Protein AF-A0A8T2T0W9-F1 (afdb_monomer_lite)

Organism: Ceratopteris richardii (NCBI:txid49495)

pLDDT: mean 86.43, std 9.01, range [46.97, 96.12]

Sequence (130 aa):
MGKMCWRFLHRAQDLAWIGTKWVAIPLFVLSTLSEIVYTLSVGKESCIPLGIVMGFMLSKVVGNACLDVMQELQDARITWPLVLLAFFFILLKLPGPYYPSWAAAFLPHVANAGLLKTVFLIRDSQRISV

Foldseek 3Di:
DVVVVVVVVVVVVVVVVVVCVVVVVVVLVVLVVVLCVVLVVVVNNVLQVVLLVLLQVVLVVQLVVLCVVCVVVVVLVDSVSLVVQLVVLVVQQVCLVVDDPSSVNHSVSSSSNNNVNSVVSVVVSVVVVD

Radius of gyration: 18.01 Å; chains: 1; bounding box: 49×37×43 Å

Structure (mmCIF, N/CA/C/O backbone):
data_AF-A0A8T2T0W9-F1
#
_entry.id   AF-A0A8T2T0W9-F1
#
loop_
_atom_site.group_PDB
_atom_site.id
_atom_site.type_symbol
_atom_site.label_atom_id
_atom_site.label_alt_id
_atom_site.label_comp_id
_atom_site.label_asym_id
_atom_site.label_entity_id
_atom_site.label_seq_id
_atom_site.pdbx_PDB_ins_code
_atom_site.Cartn_x
_atom_site.Cartn_y
_atom_site.Cartn_z
_atom_site.occupancy
_atom_site.B_iso_or_equiv
_atom_site.auth_seq_id
_atom_site.auth_comp_id
_atom_site.auth_asym_id
_atom_site.auth_atom_id
_atom_site.pdbx_PDB_model_num
ATOM 1 N N . MET A 1 1 ? 34.042 -26.990 -5.856 1.00 58.66 1 MET A N 1
ATOM 2 C CA . MET A 1 1 ? 33.163 -26.554 -4.743 1.00 58.66 1 MET A CA 1
ATOM 3 C C . MET A 1 1 ? 32.263 -25.353 -5.079 1.00 58.66 1 MET A C 1
ATOM 5 O O . MET A 1 1 ? 31.078 -25.414 -4.782 1.00 58.66 1 MET A O 1
ATOM 9 N N . GLY A 1 2 ? 32.756 -24.288 -5.732 1.00 71.56 2 GLY A N 1
ATOM 10 C CA . GLY A 1 2 ? 31.989 -23.035 -5.927 1.00 71.56 2 GLY A CA 1
ATOM 11 C C . GLY A 1 2 ? 30.663 -23.134 -6.705 1.00 71.56 2 GLY A C 1
ATOM 12 O O . GLY A 1 2 ? 29.681 -22.511 -6.316 1.00 71.56 2 GLY A O 1
ATOM 13 N N . LYS A 1 3 ? 30.576 -23.974 -7.749 1.00 73.81 3 LYS A N 1
ATOM 14 C CA . LYS A 1 3 ? 29.335 -24.143 -8.543 1.00 73.81 3 LYS A CA 1
ATOM 15 C C . LYS A 1 3 ? 28.186 -24.795 -7.759 1.00 73.81 3 LYS A C 1
ATOM 17 O O . LYS A 1 3 ? 27.023 -24.561 -8.070 1.00 73.81 3 LYS A O 1
ATOM 22 N N . MET A 1 4 ? 28.500 -25.613 -6.753 1.00 77.38 4 MET A N 1
ATOM 23 C CA . MET A 1 4 ? 27.495 -26.284 -5.921 1.00 77.38 4 MET A CA 1
ATOM 24 C C . MET A 1 4 ? 26.891 -25.318 -4.895 1.00 77.38 4 MET A C 1
ATOM 26 O O . MET A 1 4 ? 25.677 -25.310 -4.722 1.00 77.38 4 MET A O 1
ATOM 30 N N . CYS A 1 5 ? 27.716 -24.440 -4.311 1.00 79.25 5 CYS A N 1
ATOM 31 C CA . CYS A 1 5 ? 27.267 -23.376 -3.408 1.00 79.25 5 CYS A CA 1
ATOM 32 C C . CYS A 1 5 ? 26.331 -22.384 -4.120 1.00 79.25 5 CYS A C 1
ATOM 34 O O . CYS A 1 5 ? 25.263 -22.069 -3.606 1.00 79.25 5 CYS A O 1
ATOM 36 N N . TRP A 1 6 ? 26.658 -21.991 -5.359 1.00 86.00 6 TRP A N 1
ATOM 37 C CA . TRP A 1 6 ? 25.788 -21.126 -6.169 1.00 86.00 6 TRP A CA 1
ATOM 38 C C . TRP A 1 6 ? 24.420 -21.770 -6.435 1.00 86.00 6 TRP A C 1
ATOM 40 O O . TRP A 1 6 ? 23.380 -21.158 -6.215 1.00 86.00 6 TRP A O 1
ATOM 50 N N . ARG A 1 7 ? 24.391 -23.045 -6.844 1.00 86.81 7 ARG A N 1
ATOM 51 C CA . ARG A 1 7 ? 23.123 -23.760 -7.077 1.00 86.81 7 ARG A CA 1
ATOM 52 C C . ARG A 1 7 ? 22.280 -23.867 -5.809 1.00 86.81 7 ARG A C 1
ATOM 54 O O . ARG A 1 7 ? 21.061 -23.755 -5.892 1.00 86.81 7 ARG A O 1
ATOM 61 N N . PHE A 1 8 ? 22.918 -24.076 -4.660 1.00 89.19 8 PHE A N 1
ATOM 62 C CA . PHE A 1 8 ? 22.226 -24.125 -3.377 1.00 89.19 8 PHE A CA 1
ATOM 63 C C . PHE A 1 8 ? 21.647 -22.757 -2.996 1.00 89.19 8 PHE A C 1
ATOM 65 O O . PHE A 1 8 ? 20.475 -22.678 -2.644 1.00 89.19 8 PHE A O 1
ATOM 72 N N . LEU A 1 9 ? 22.425 -21.681 -3.154 1.00 91.56 9 LEU A N 1
ATOM 73 C CA . LEU A 1 9 ? 21.976 -20.314 -2.888 1.00 91.56 9 LEU A CA 1
ATOM 74 C C . LEU A 1 9 ? 20.792 -19.918 -3.777 1.00 91.56 9 LEU A C 1
ATOM 76 O O . LEU A 1 9 ? 19.798 -19.408 -3.272 1.00 91.56 9 LEU A O 1
ATOM 80 N N . HIS A 1 10 ? 20.860 -20.224 -5.075 1.00 90.50 10 HIS A N 1
ATOM 81 C CA . HIS A 1 10 ? 19.770 -19.944 -6.012 1.00 90.50 10 HIS A CA 1
ATOM 82 C C . HIS A 1 10 ? 18.490 -20.692 -5.619 1.00 90.50 10 HIS A C 1
ATOM 84 O O . HIS A 1 10 ? 17.413 -20.110 -5.577 1.00 90.50 10 HIS A O 1
ATOM 90 N N . ARG A 1 11 ? 18.608 -21.974 -5.248 1.00 88.19 11 ARG A N 1
ATOM 91 C CA . ARG A 1 11 ? 17.466 -22.780 -4.789 1.00 88.19 11 ARG A CA 1
ATOM 92 C C . ARG A 1 11 ? 16.883 -22.271 -3.474 1.00 88.19 11 ARG A C 1
ATOM 94 O O . ARG A 1 11 ? 15.665 -22.268 -3.322 1.00 88.19 11 ARG A O 1
ATOM 101 N N . ALA A 1 12 ? 17.730 -21.841 -2.541 1.00 90.06 12 ALA A N 1
ATOM 102 C CA . ALA A 1 12 ? 17.291 -21.246 -1.286 1.00 90.06 12 ALA A CA 1
ATOM 103 C C . ALA A 1 12 ? 16.557 -19.917 -1.527 1.00 90.06 12 ALA A C 1
ATOM 105 O O . ALA A 1 12 ? 15.501 -19.693 -0.942 1.00 90.06 12 ALA A O 1
ATOM 106 N N . GLN A 1 13 ? 17.068 -19.076 -2.43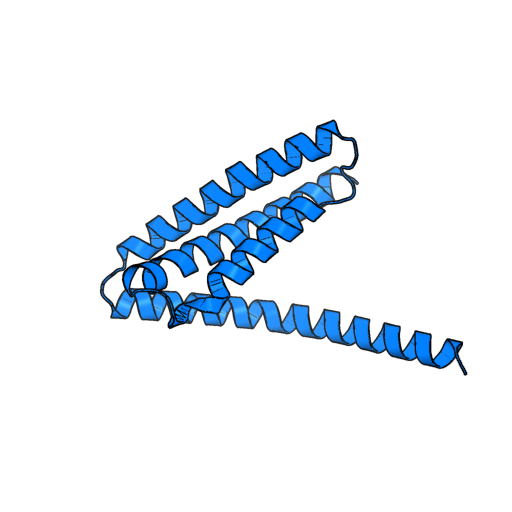0 1.00 91.62 13 GLN A N 1
ATOM 107 C CA . GLN A 1 13 ? 16.427 -17.826 -2.831 1.00 91.62 13 GLN A CA 1
ATOM 108 C C . GLN A 1 13 ? 15.079 -18.068 -3.521 1.00 91.62 13 GLN A C 1
ATOM 110 O O . GLN A 1 13 ? 14.103 -17.403 -3.180 1.00 91.62 13 GLN A O 1
ATOM 115 N N . ASP A 1 14 ? 14.997 -19.034 -4.438 1.00 89.19 14 ASP A N 1
ATOM 116 C CA . ASP A 1 14 ? 13.745 -19.391 -5.115 1.00 89.19 14 ASP A CA 1
ATOM 117 C C . ASP A 1 14 ? 12.692 -19.875 -4.109 1.00 89.19 14 ASP A C 1
ATOM 119 O O . ASP A 1 14 ? 11.535 -19.452 -4.150 1.00 89.19 14 ASP A O 1
ATOM 123 N N . LEU A 1 15 ? 13.098 -20.731 -3.165 1.00 90.19 15 LEU A N 1
ATOM 124 C CA . LEU A 1 15 ? 12.207 -21.238 -2.126 1.00 90.19 15 LEU A CA 1
ATOM 125 C C . LEU A 1 15 ? 11.751 -20.122 -1.179 1.00 90.19 15 LEU A C 1
ATOM 127 O O . LEU A 1 15 ? 10.567 -20.052 -0.850 1.00 90.19 15 LEU A O 1
ATOM 131 N N . ALA A 1 16 ? 12.661 -19.226 -0.787 1.00 88.25 16 ALA A N 1
ATOM 132 C CA . ALA A 1 16 ? 12.338 -18.055 0.018 1.00 88.25 16 ALA A CA 1
ATOM 133 C C . ALA A 1 16 ? 11.351 -17.139 -0.714 1.00 88.25 16 ALA A C 1
ATOM 135 O O . ALA A 1 16 ? 10.342 -16.751 -0.140 1.00 88.25 16 ALA A O 1
ATOM 136 N N . TRP A 1 17 ? 11.575 -16.862 -2.000 1.00 86.25 17 TRP A N 1
ATOM 137 C CA . TRP A 1 17 ? 10.691 -16.030 -2.814 1.00 86.25 17 TRP A CA 1
ATOM 138 C C . TRP A 1 17 ? 9.278 -16.607 -2.931 1.00 86.25 17 TRP A C 1
ATOM 140 O O . TRP A 1 17 ? 8.289 -15.883 -2.781 1.00 86.25 17 TRP A O 1
ATOM 150 N N . ILE A 1 18 ? 9.174 -17.918 -3.162 1.00 88.25 18 ILE A N 1
ATOM 151 C CA . ILE A 1 18 ? 7.894 -18.631 -3.194 1.00 88.25 18 ILE A CA 1
ATOM 152 C C . ILE A 1 18 ? 7.220 -18.539 -1.823 1.00 88.25 18 ILE A C 1
ATOM 154 O O . ILE A 1 18 ? 6.068 -18.114 -1.740 1.00 88.25 18 ILE A O 1
ATOM 158 N N . GLY A 1 19 ? 7.939 -18.870 -0.748 1.00 86.06 19 GLY A N 1
ATOM 159 C CA . GLY A 1 19 ? 7.421 -18.801 0.617 1.00 86.06 19 GLY A CA 1
ATOM 160 C C . GLY A 1 19 ? 6.919 -17.403 0.981 1.00 86.06 19 GLY A C 1
ATOM 161 O O . GLY A 1 19 ? 5.786 -17.251 1.432 1.00 86.06 19 GLY A O 1
ATOM 162 N N . THR A 1 20 ? 7.709 -16.363 0.704 1.00 84.12 20 THR A N 1
ATOM 163 C CA . THR A 1 20 ? 7.334 -14.969 0.964 1.00 84.12 20 THR A CA 1
ATOM 164 C C . THR A 1 20 ? 6.083 -14.573 0.193 1.00 84.12 20 THR A C 1
ATOM 166 O O . THR A 1 20 ? 5.196 -13.970 0.785 1.00 84.12 20 THR A O 1
ATOM 169 N N . LYS A 1 21 ? 5.947 -14.942 -1.088 1.00 80.00 21 LYS A N 1
ATOM 170 C CA . LYS A 1 21 ? 4.728 -14.646 -1.862 1.00 80.00 21 LYS A CA 1
ATOM 171 C C . LYS A 1 21 ? 3.479 -15.266 -1.244 1.00 80.00 21 LYS A C 1
ATOM 173 O O . LYS A 1 21 ? 2.467 -14.582 -1.101 1.00 80.00 21 LYS A O 1
ATOM 178 N N . TRP A 1 22 ? 3.554 -16.543 -0.873 1.00 85.69 22 TRP A N 1
ATOM 179 C CA . TRP A 1 22 ? 2.410 -17.269 -0.321 1.00 85.69 22 TRP A CA 1
ATOM 180 C C . TRP A 1 22 ? 2.035 -16.823 1.086 1.00 85.69 22 TRP A C 1
ATOM 182 O O . TRP A 1 22 ? 0.864 -16.889 1.434 1.00 85.69 22 TRP A O 1
ATOM 192 N N . VAL A 1 23 ? 2.994 -16.346 1.879 1.00 86.50 23 VAL A N 1
ATOM 193 C CA . VAL A 1 23 ? 2.755 -15.868 3.248 1.00 86.50 23 VAL A CA 1
ATOM 194 C C . VAL A 1 23 ? 2.364 -14.387 3.276 1.00 86.50 23 VAL A C 1
ATOM 196 O O . VAL A 1 23 ? 1.528 -13.989 4.086 1.00 86.50 23 VAL A O 1
ATOM 199 N N . ALA A 1 24 ? 2.899 -13.567 2.369 1.00 84.81 24 ALA A N 1
ATOM 200 C CA . ALA A 1 24 ? 2.620 -12.133 2.328 1.00 84.81 24 ALA A CA 1
ATOM 201 C C . ALA A 1 24 ? 1.139 -11.828 2.072 1.00 84.81 24 ALA A C 1
ATOM 203 O O . ALA A 1 24 ? 0.599 -10.918 2.693 1.00 84.81 24 ALA A O 1
ATOM 204 N N . ILE A 1 25 ? 0.470 -12.590 1.199 1.00 85.25 25 ILE A N 1
ATOM 205 C CA . ILE A 1 25 ? -0.944 -12.354 0.868 1.00 85.25 25 ILE A CA 1
ATOM 206 C C . ILE A 1 25 ? -1.854 -12.614 2.087 1.00 85.25 25 ILE A C 1
ATOM 208 O O . ILE A 1 25 ? -2.576 -11.694 2.473 1.00 85.25 25 ILE A O 1
ATOM 212 N N . PRO A 1 26 ? -1.814 -13.790 2.752 1.00 87.94 26 PRO A N 1
ATOM 213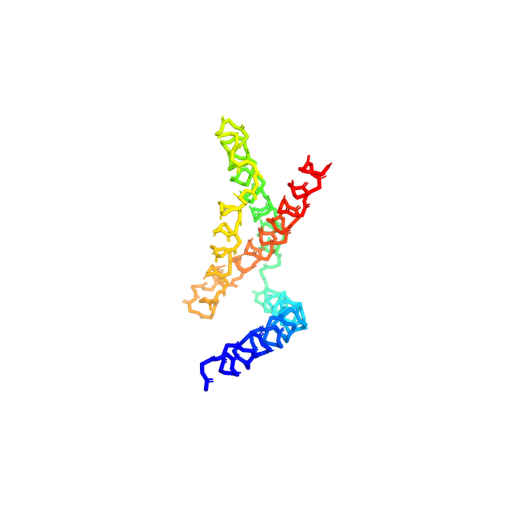 C CA . PRO A 1 26 ? -2.564 -14.025 3.984 1.00 87.94 26 PRO A CA 1
ATOM 214 C C . PRO A 1 26 ? -2.229 -13.025 5.086 1.00 87.94 26 PRO A C 1
ATOM 216 O O . PRO A 1 26 ? -3.141 -12.512 5.724 1.00 87.94 26 PRO A O 1
ATOM 219 N N . LEU A 1 27 ? -0.944 -12.713 5.298 1.00 87.75 27 LEU A N 1
ATOM 220 C CA . LEU A 1 27 ? -0.543 -11.738 6.314 1.00 87.75 27 LEU A CA 1
ATOM 221 C C . LEU A 1 27 ? -1.132 -10.357 6.036 1.00 87.75 27 LEU A C 1
ATOM 223 O O . LEU A 1 27 ? -1.622 -9.709 6.957 1.00 87.75 27 LEU A O 1
ATOM 227 N N . PHE A 1 28 ? -1.120 -9.920 4.777 1.00 86.44 28 PHE A N 1
ATOM 228 C CA . PHE A 1 28 ? -1.714 -8.652 4.381 1.00 86.44 28 PHE A CA 1
ATOM 229 C C . PHE A 1 28 ? -3.223 -8.642 4.648 1.00 86.44 28 PHE A C 1
ATOM 231 O O . PHE A 1 28 ? -3.716 -7.722 5.293 1.00 86.44 28 PHE A O 1
ATOM 238 N N . VAL A 1 29 ? -3.941 -9.699 4.248 1.00 89.44 29 VAL A N 1
ATOM 239 C CA . VAL A 1 29 ? -5.391 -9.831 4.476 1.00 89.44 29 VAL A CA 1
ATOM 240 C C . VAL A 1 29 ? -5.730 -9.839 5.968 1.00 89.44 29 VAL A C 1
ATOM 242 O O . VAL A 1 29 ? -6.596 -9.082 6.403 1.00 89.44 29 VAL A O 1
ATOM 245 N N . LEU A 1 30 ? -5.036 -10.656 6.763 1.00 91.50 30 LEU A N 1
ATOM 246 C CA . LEU A 1 30 ? -5.251 -10.744 8.209 1.00 91.50 30 LEU A CA 1
ATOM 247 C C . LEU A 1 30 ? -4.934 -9.418 8.905 1.00 91.50 30 LEU A C 1
ATOM 249 O O . LEU A 1 30 ? -5.684 -8.986 9.779 1.00 91.50 30 LEU A O 1
ATOM 253 N N . SER A 1 31 ? -3.864 -8.742 8.486 1.00 89.56 31 SER A N 1
ATOM 254 C CA . SER A 1 31 ? -3.500 -7.431 9.013 1.00 89.56 31 SER A CA 1
ATOM 255 C C . SER A 1 31 ? -4.563 -6.378 8.685 1.00 89.56 31 SER A C 1
ATOM 257 O O . SER A 1 31 ? -5.028 -5.699 9.598 1.00 89.56 31 SER A O 1
ATOM 259 N N . THR A 1 32 ? -5.030 -6.284 7.436 1.00 89.12 32 THR A N 1
ATOM 260 C CA . THR A 1 32 ? -6.120 -5.365 7.059 1.00 89.12 32 THR A CA 1
ATOM 261 C C . THR A 1 32 ? -7.406 -5.660 7.836 1.00 89.12 32 THR A C 1
ATOM 263 O O . THR A 1 32 ? -8.045 -4.734 8.331 1.00 89.12 32 THR A O 1
ATOM 266 N N . LEU A 1 33 ? -7.771 -6.934 8.011 1.00 92.06 33 LEU A N 1
ATOM 267 C CA . LEU A 1 33 ? -8.936 -7.312 8.817 1.00 92.06 33 LEU A CA 1
ATOM 268 C C . LEU A 1 33 ? -8.787 -6.862 10.274 1.00 92.06 33 LEU A C 1
ATOM 270 O O . LEU A 1 33 ? -9.714 -6.268 10.823 1.00 92.06 33 LEU A O 1
ATOM 274 N N . SER A 1 34 ? -7.620 -7.087 10.885 1.00 89.81 34 SER A N 1
ATOM 275 C CA . SER A 1 34 ? -7.358 -6.657 12.264 1.00 89.81 34 SER A CA 1
ATOM 276 C C . SER A 1 34 ? -7.469 -5.137 12.438 1.00 89.81 34 SER A C 1
ATOM 278 O O . SER A 1 34 ? -8.045 -4.671 13.418 1.00 89.81 34 SER A O 1
ATOM 280 N N . GLU A 1 35 ? -7.012 -4.358 11.455 1.00 89.69 35 GLU A N 1
ATOM 281 C CA . GLU A 1 35 ? -7.080 -2.892 11.460 1.00 89.69 35 GLU A CA 1
ATOM 282 C C . GLU A 1 35 ? -8.513 -2.375 11.298 1.00 89.69 35 GLU A C 1
ATOM 284 O O . GLU A 1 35 ? -8.896 -1.407 11.956 1.00 89.69 35 GLU A O 1
ATOM 289 N N . ILE A 1 36 ? -9.328 -3.026 10.460 1.00 90.19 36 ILE A N 1
ATOM 290 C CA . ILE A 1 36 ? -10.758 -2.714 10.317 1.00 90.19 36 ILE A CA 1
ATOM 291 C C . ILE A 1 36 ? -11.479 -2.973 11.640 1.00 90.19 36 ILE A C 1
ATOM 293 O O . ILE A 1 36 ? -12.171 -2.087 12.136 1.00 90.19 36 ILE A O 1
ATOM 297 N N . VAL A 1 37 ? -11.274 -4.148 12.244 1.00 91.00 37 VAL A N 1
ATOM 298 C CA . VAL A 1 37 ? -11.884 -4.506 13.534 1.00 91.00 37 VAL A CA 1
ATOM 299 C C . VAL A 1 37 ? -11.461 -3.524 14.629 1.00 91.00 37 VAL A C 1
ATOM 301 O O . VAL A 1 37 ? -12.313 -3.027 15.363 1.00 91.00 37 VAL A O 1
ATOM 304 N N . TYR A 1 38 ? -10.172 -3.179 14.703 1.00 88.88 38 TYR A N 1
ATOM 305 C CA . TYR A 1 38 ? -9.671 -2.181 15.647 1.00 88.88 38 TYR A CA 1
ATOM 306 C C . TYR A 1 38 ? -10.334 -0.814 15.433 1.00 88.88 38 TYR A C 1
ATOM 308 O O . TYR A 1 38 ? -10.846 -0.215 16.377 1.00 88.88 38 TYR A O 1
ATOM 316 N N . THR A 1 39 ? -10.400 -0.340 14.189 1.00 88.00 39 THR A N 1
ATOM 317 C CA . THR A 1 39 ? -10.978 0.973 13.862 1.00 88.00 39 THR A CA 1
ATOM 318 C C . THR A 1 39 ? -12.468 1.038 14.209 1.00 88.00 39 THR A C 1
ATOM 320 O O . THR A 1 39 ? -12.930 2.050 14.741 1.00 88.00 39 THR A O 1
ATOM 323 N N . LEU A 1 40 ? -13.201 -0.057 13.979 1.00 91.00 40 LEU A N 1
ATOM 324 C CA . LEU A 1 40 ? -14.597 -0.206 14.392 1.00 91.00 40 LEU A CA 1
ATOM 325 C C . LEU A 1 40 ? -14.741 -0.216 15.919 1.00 91.00 40 LEU A C 1
ATOM 327 O O . LEU A 1 40 ? -15.609 0.470 16.448 1.00 91.00 40 LEU A O 1
ATOM 331 N N . SER A 1 41 ? -13.867 -0.925 16.644 1.00 88.81 41 SER A N 1
ATOM 332 C CA . SER A 1 41 ? -13.916 -0.965 18.116 1.00 88.81 41 SER A CA 1
ATOM 333 C C . SER A 1 41 ? -13.651 0.390 18.779 1.00 88.81 41 SER A C 1
ATOM 335 O O . SER A 1 41 ? -14.151 0.653 19.868 1.00 88.81 41 SER A O 1
ATOM 337 N N . VAL A 1 42 ? -12.886 1.261 18.116 1.00 88.75 42 VAL A N 1
ATOM 338 C CA . VAL A 1 42 ? -12.546 2.606 18.605 1.00 88.75 42 VAL A CA 1
ATOM 339 C C . VAL A 1 42 ? -13.607 3.647 18.194 1.00 88.75 42 VAL A C 1
ATOM 341 O O . VAL A 1 42 ? -13.506 4.804 18.598 1.00 88.75 42 VAL A O 1
ATOM 344 N N . GLY A 1 43 ? -14.632 3.264 17.418 1.00 90.06 43 GLY A N 1
ATOM 345 C CA . GLY A 1 43 ? -15.698 4.171 16.965 1.00 90.06 43 GLY A CA 1
ATOM 346 C C . GLY A 1 43 ? -15.210 5.237 15.978 1.00 90.06 43 GLY A C 1
ATOM 347 O O . GLY A 1 43 ? -15.641 6.387 16.021 1.00 90.06 43 GLY A O 1
ATOM 348 N N . LYS A 1 44 ? -14.219 4.888 15.147 1.00 89.56 44 LYS A N 1
ATOM 349 C CA . LYS A 1 44 ? -13.631 5.768 14.124 1.00 89.56 44 LYS A CA 1
ATOM 350 C C . LYS A 1 44 ? -13.909 5.239 12.719 1.00 89.56 44 LYS A C 1
ATOM 352 O O . LYS A 1 44 ? -13.043 5.295 11.848 1.00 89.56 44 LYS A O 1
ATOM 357 N N . GLU A 1 45 ? -15.108 4.722 12.476 1.00 91.06 45 GLU A N 1
ATOM 358 C CA . GLU A 1 45 ? -15.490 4.092 11.209 1.00 91.06 45 GLU A CA 1
ATOM 359 C C . GLU A 1 45 ? -15.272 4.999 9.990 1.00 91.06 45 GLU A C 1
ATOM 361 O O . GLU A 1 45 ? -14.864 4.512 8.938 1.00 91.06 45 GLU A O 1
ATOM 366 N N . SER A 1 46 ? -15.429 6.319 10.140 1.00 89.75 46 SER A N 1
ATOM 367 C CA . SER A 1 46 ? -15.179 7.304 9.078 1.00 89.75 46 SER A CA 1
ATOM 368 C C . SER A 1 46 ? -13.721 7.337 8.603 1.00 89.75 46 SER A C 1
ATOM 370 O O . SER A 1 46 ? -13.459 7.699 7.456 1.00 89.75 46 SER A O 1
ATOM 372 N N . CYS A 1 47 ? -12.755 6.928 9.435 1.00 90.00 47 CYS A N 1
ATOM 373 C CA . CYS A 1 47 ? -11.344 6.855 9.045 1.00 90.00 47 CYS A CA 1
ATOM 374 C C . CYS A 1 47 ? -11.079 5.769 7.993 1.00 90.00 47 CYS A C 1
ATOM 376 O O . CYS A 1 47 ? -10.115 5.893 7.240 1.00 90.00 47 CYS A O 1
ATOM 378 N N . ILE A 1 48 ? -11.936 4.746 7.902 1.00 90.44 48 ILE A N 1
ATOM 379 C CA . ILE A 1 48 ? -11.801 3.651 6.937 1.00 90.44 48 ILE A CA 1
ATOM 380 C C . ILE A 1 48 ? -12.002 4.157 5.496 1.00 90.44 48 ILE A C 1
ATOM 382 O O . ILE A 1 48 ? -11.043 4.109 4.722 1.00 90.44 48 ILE A O 1
ATOM 386 N N . PRO A 1 49 ? -13.181 4.687 5.096 1.00 93.19 49 PRO A N 1
ATOM 387 C CA . PRO A 1 49 ? -13.394 5.151 3.727 1.00 93.19 49 PRO A CA 1
ATOM 388 C C . PRO A 1 49 ? -12.488 6.333 3.378 1.00 93.19 49 PRO A C 1
ATOM 390 O O . PRO A 1 49 ? -11.961 6.385 2.268 1.00 93.19 49 PRO A O 1
ATOM 393 N N . LEU A 1 50 ? -12.242 7.248 4.325 1.00 93.94 50 LEU A N 1
ATOM 394 C CA . LEU A 1 50 ? -11.330 8.371 4.109 1.00 93.94 50 LEU A CA 1
ATOM 395 C C . LEU A 1 50 ? -9.898 7.888 3.857 1.00 93.94 50 LEU A C 1
ATOM 397 O O . LEU A 1 50 ? -9.249 8.357 2.922 1.00 93.94 50 LEU A O 1
ATOM 401 N N . GLY A 1 51 ? -9.417 6.931 4.653 1.00 93.44 51 GLY A N 1
ATOM 402 C CA . GLY A 1 51 ? -8.087 6.357 4.487 1.00 93.44 51 GLY A CA 1
ATOM 403 C C . GLY A 1 51 ? -7.947 5.637 3.150 1.00 93.44 51 GLY A C 1
ATOM 404 O O . GLY A 1 51 ? -6.969 5.854 2.438 1.00 93.44 51 GLY A O 1
ATOM 405 N N . ILE A 1 52 ? -8.962 4.863 2.755 1.00 94.44 52 ILE A N 1
ATOM 406 C CA . ILE A 1 52 ? -8.979 4.162 1.465 1.00 94.44 52 ILE A CA 1
ATOM 407 C C . ILE A 1 52 ? -8.899 5.148 0.295 1.00 94.44 52 ILE A C 1
ATOM 409 O O . ILE A 1 52 ? -8.055 4.986 -0.588 1.00 94.44 52 ILE A O 1
ATOM 413 N N . VAL A 1 53 ? -9.747 6.183 0.289 1.00 96.06 53 VAL A N 1
ATOM 414 C CA . VAL A 1 53 ? -9.756 7.197 -0.778 1.00 96.06 53 VAL A CA 1
ATOM 415 C C . VAL A 1 53 ? -8.409 7.911 -0.849 1.00 96.06 53 VAL A C 1
ATOM 417 O O . VAL A 1 53 ? -7.836 8.028 -1.932 1.00 96.06 53 VAL A O 1
ATOM 420 N N . MET A 1 54 ? -7.864 8.330 0.295 1.00 95.56 54 MET A N 1
ATOM 421 C CA . MET A 1 54 ? -6.576 9.021 0.357 1.00 95.56 54 MET A CA 1
ATOM 422 C C . MET A 1 54 ? -5.422 8.147 -0.136 1.00 95.56 54 MET A C 1
ATOM 424 O O . MET A 1 54 ? -4.630 8.598 -0.963 1.00 95.56 54 MET A O 1
ATOM 428 N N . GLY A 1 55 ? -5.347 6.889 0.303 1.00 94.31 55 GLY A N 1
ATOM 429 C CA . GLY A 1 55 ? -4.329 5.944 -0.159 1.00 94.31 55 GLY A CA 1
ATOM 430 C C . GLY A 1 55 ? -4.400 5.702 -1.664 1.00 94.31 55 GLY A C 1
ATOM 431 O O . GLY A 1 55 ? -3.379 5.743 -2.355 1.00 94.31 55 GLY A O 1
ATOM 432 N N . PHE A 1 56 ? -5.612 5.521 -2.193 1.00 95.38 56 PHE A N 1
ATOM 433 C CA . PHE A 1 56 ? -5.826 5.315 -3.623 1.00 95.38 56 PHE A CA 1
ATOM 434 C C . PHE A 1 56 ? -5.425 6.540 -4.450 1.00 95.38 56 PHE A C 1
ATOM 436 O O . PHE A 1 56 ? -4.748 6.396 -5.469 1.00 95.38 56 PHE A O 1
ATOM 443 N N . MET A 1 57 ? -5.814 7.742 -4.016 1.00 96.12 57 MET A N 1
ATOM 444 C CA . MET A 1 57 ? -5.471 8.987 -4.708 1.00 96.12 57 MET A CA 1
ATOM 445 C C . MET A 1 57 ? -3.971 9.254 -4.669 1.00 96.12 57 MET A C 1
ATOM 447 O O . MET A 1 57 ? -3.388 9.544 -5.711 1.00 96.12 57 MET A O 1
ATOM 451 N N . LEU A 1 58 ? -3.332 9.081 -3.510 1.00 95.25 58 LEU A N 1
ATOM 452 C CA . LEU A 1 58 ? -1.891 9.266 -3.361 1.00 95.25 58 LEU A CA 1
ATOM 453 C C . LEU A 1 58 ? -1.113 8.318 -4.280 1.00 95.25 58 LEU A C 1
ATOM 455 O O . LEU A 1 58 ? -0.265 8.763 -5.048 1.00 95.25 58 LEU A O 1
ATOM 459 N N . SER A 1 59 ? -1.445 7.024 -4.256 1.00 95.00 59 SER A N 1
ATOM 460 C CA . SER A 1 59 ? -0.807 6.033 -5.127 1.00 95.00 59 SER A CA 1
ATOM 461 C C . SER A 1 59 ? -1.060 6.317 -6.607 1.00 95.00 59 SER A C 1
ATOM 463 O O . SER A 1 59 ? -0.151 6.178 -7.418 1.00 95.00 59 SER A O 1
ATOM 465 N N . LYS A 1 60 ? -2.267 6.761 -6.977 1.00 94.31 60 LYS A N 1
ATOM 466 C CA . LYS A 1 60 ? -2.591 7.098 -8.366 1.00 94.31 60 LYS A CA 1
ATOM 467 C C . LYS A 1 60 ? -1.810 8.316 -8.856 1.00 94.31 60 LYS A C 1
ATOM 469 O O . LYS A 1 60 ? -1.250 8.255 -9.941 1.00 94.31 60 LYS A O 1
ATOM 474 N N . VAL A 1 61 ? -1.771 9.401 -8.084 1.00 95.19 61 VAL A N 1
ATOM 475 C CA . VAL A 1 61 ? -1.081 10.639 -8.477 1.00 95.19 61 VAL A CA 1
ATOM 476 C C . VAL A 1 61 ? 0.425 10.409 -8.549 1.00 95.19 61 VAL A C 1
ATOM 478 O O . VAL A 1 61 ? 1.027 10.651 -9.590 1.00 95.19 61 VAL A O 1
ATOM 481 N N . VAL A 1 62 ? 1.021 9.886 -7.474 1.00 94.75 62 VAL A N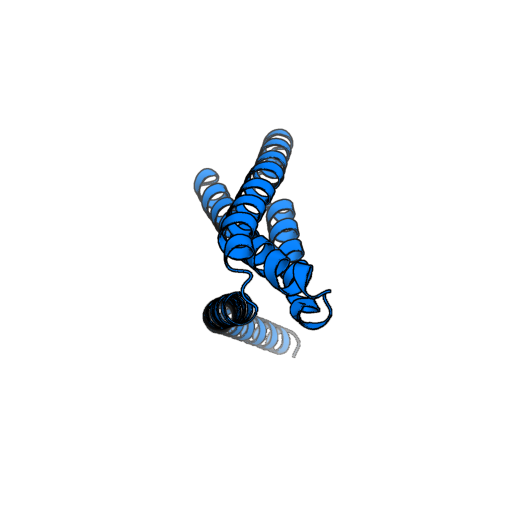 1
ATOM 482 C CA . VAL A 1 62 ? 2.471 9.654 -7.411 1.00 94.75 62 VAL A CA 1
ATOM 483 C C . VAL A 1 62 ? 2.883 8.560 -8.392 1.00 94.75 62 VAL A C 1
ATOM 485 O O . VAL A 1 62 ? 3.849 8.723 -9.126 1.00 94.75 62 VAL A O 1
ATOM 488 N N . GLY A 1 63 ? 2.131 7.461 -8.448 1.00 92.81 63 GLY A N 1
ATOM 489 C CA . GLY A 1 63 ? 2.425 6.345 -9.337 1.00 92.81 63 GLY A CA 1
ATOM 490 C C . GLY A 1 63 ? 2.319 6.717 -10.814 1.00 92.81 63 GLY A C 1
ATOM 491 O O . GLY A 1 63 ? 3.201 6.340 -11.577 1.00 92.81 63 GLY A O 1
ATOM 492 N N . ASN A 1 64 ? 1.307 7.493 -11.218 1.00 91.75 64 ASN A N 1
ATOM 493 C CA . ASN A 1 64 ? 1.215 7.984 -12.596 1.00 91.75 64 ASN A CA 1
ATOM 494 C C . ASN A 1 64 ? 2.350 8.958 -12.921 1.00 91.75 64 ASN A C 1
ATOM 496 O O . ASN A 1 64 ? 2.985 8.792 -13.951 1.00 91.75 64 ASN A O 1
ATOM 500 N N . ALA A 1 65 ? 2.675 9.891 -12.021 1.00 91.12 65 ALA A N 1
ATOM 501 C CA . ALA A 1 65 ? 3.806 10.795 -12.228 1.00 91.12 65 ALA A CA 1
ATOM 502 C C . 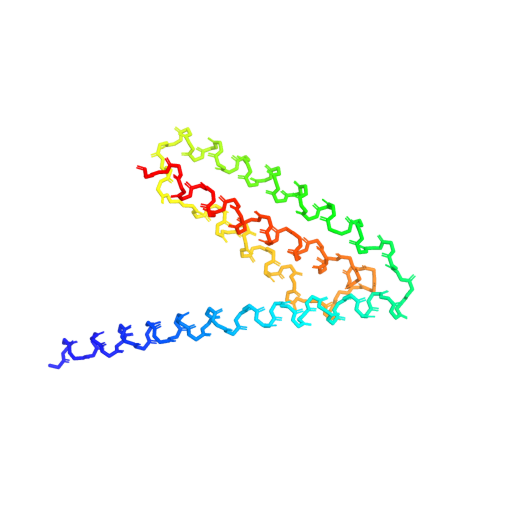ALA A 1 65 ? 5.130 10.026 -12.403 1.00 91.12 65 ALA A C 1
ATOM 504 O O . ALA A 1 65 ? 5.937 10.359 -13.266 1.00 91.12 65 ALA A O 1
ATOM 505 N N . CYS A 1 66 ? 5.345 8.957 -11.627 1.00 89.25 66 CYS A N 1
ATOM 506 C CA . CYS A 1 66 ? 6.495 8.076 -11.816 1.00 89.25 66 CYS A CA 1
ATOM 507 C C . CYS A 1 66 ? 6.488 7.382 -13.185 1.00 89.25 66 CYS A C 1
ATOM 509 O O . CYS A 1 66 ? 7.546 7.260 -13.798 1.00 89.25 66 CYS A O 1
ATOM 511 N N . LEU A 1 67 ? 5.326 6.918 -13.656 1.00 88.38 67 LEU A N 1
ATOM 512 C CA . LEU A 1 67 ? 5.198 6.280 -14.969 1.00 88.38 67 LEU A CA 1
ATOM 513 C C . LEU A 1 67 ? 5.465 7.265 -16.112 1.00 88.38 67 LEU A C 1
ATOM 515 O O . LEU A 1 67 ? 6.193 6.910 -17.037 1.00 88.38 67 LEU A O 1
ATOM 519 N N . ASP A 1 68 ? 4.943 8.488 -16.021 1.00 87.69 68 ASP A N 1
ATOM 520 C CA . ASP A 1 68 ? 5.138 9.536 -17.028 1.00 87.69 68 ASP A CA 1
ATOM 521 C C . ASP A 1 68 ? 6.631 9.872 -17.183 1.00 87.69 68 ASP A C 1
ATOM 523 O O . ASP A 1 68 ? 7.165 9.873 -18.292 1.00 87.69 68 ASP A O 1
ATOM 527 N N . VAL A 1 69 ? 7.339 10.042 -16.058 1.00 85.31 69 VAL A N 1
ATOM 528 C CA . VAL A 1 69 ? 8.793 10.277 -16.044 1.00 85.31 69 VAL A CA 1
ATOM 529 C C . VAL A 1 69 ? 9.554 9.087 -16.637 1.00 85.31 69 VAL A C 1
ATOM 531 O O . VAL A 1 69 ? 10.451 9.264 -17.455 1.00 85.31 69 VAL A O 1
ATOM 534 N N . MET A 1 70 ? 9.198 7.850 -16.277 1.00 82.31 70 MET A N 1
ATOM 535 C CA . MET A 1 70 ? 9.854 6.660 -16.836 1.00 82.31 70 MET A CA 1
ATOM 536 C C . MET A 1 70 ? 9.665 6.527 -18.353 1.00 82.31 70 MET A C 1
ATOM 538 O O . MET A 1 70 ? 10.578 6.074 -19.047 1.00 82.31 70 MET A O 1
ATOM 542 N N . GLN A 1 71 ? 8.485 6.889 -18.860 1.00 81.19 71 GLN A N 1
ATOM 543 C CA . GLN A 1 71 ? 8.188 6.863 -20.287 1.00 81.19 71 GLN A CA 1
ATOM 544 C C . GLN A 1 71 ? 9.048 7.879 -21.049 1.00 81.19 71 GLN A C 1
ATOM 546 O O . GLN A 1 71 ? 9.566 7.554 -22.118 1.00 81.19 71 GLN A O 1
ATOM 551 N N . GLU A 1 72 ? 9.253 9.070 -20.483 1.00 82.12 72 GLU A N 1
ATOM 552 C CA . GLU A 1 72 ? 10.121 10.106 -21.053 1.00 82.12 72 GLU A CA 1
ATOM 553 C C . GLU A 1 72 ? 11.597 9.675 -21.091 1.00 82.12 72 GLU A C 1
ATOM 555 O O . GLU A 1 72 ? 12.285 9.904 -22.085 1.00 82.12 72 GLU A O 1
ATOM 560 N N . LEU A 1 73 ? 12.071 8.962 -20.062 1.00 79.50 73 LEU A N 1
ATOM 561 C CA . LEU A 1 73 ? 13.442 8.438 -20.007 1.00 79.50 73 LEU A CA 1
ATOM 562 C C . LEU A 1 73 ? 13.689 7.198 -20.894 1.00 79.50 73 LEU A C 1
ATOM 564 O O . LEU A 1 73 ? 14.807 6.688 -20.908 1.00 79.50 73 LEU A O 1
ATOM 568 N N . GLN A 1 74 ? 12.679 6.686 -21.614 1.00 71.69 74 GLN A N 1
ATOM 569 C CA . GLN A 1 74 ? 12.731 5.420 -22.374 1.00 71.69 74 GLN A CA 1
ATOM 570 C C . GLN A 1 74 ? 13.182 4.193 -21.550 1.00 71.69 74 GLN A C 1
ATOM 572 O O . GLN A 1 74 ? 13.446 3.125 -22.104 1.00 71.69 74 GLN A O 1
ATOM 577 N N . ASP A 1 75 ? 13.199 4.301 -20.221 1.00 67.12 75 ASP A N 1
ATOM 578 C CA . ASP A 1 75 ? 13.648 3.255 -19.296 1.00 67.12 75 ASP A CA 1
ATOM 579 C C . ASP A 1 75 ? 12.456 2.448 -18.743 1.00 67.12 75 ASP A C 1
ATOM 581 O O . ASP A 1 75 ? 12.430 1.959 -17.611 1.00 67.12 75 ASP A O 1
ATOM 585 N N . ALA A 1 76 ? 11.418 2.298 -19.575 1.00 61.00 76 ALA A N 1
ATOM 586 C CA . ALA A 1 76 ? 10.131 1.686 -19.231 1.00 61.00 76 ALA A CA 1
ATOM 587 C C . ALA A 1 76 ? 10.237 0.220 -18.764 1.00 61.00 76 ALA A C 1
ATOM 589 O O . ALA A 1 76 ? 9.275 -0.341 -18.238 1.00 61.00 76 ALA A O 1
ATOM 590 N N . ARG A 1 77 ? 11.405 -0.414 -18.929 1.00 60.66 77 ARG A N 1
ATOM 591 C CA . ARG A 1 77 ? 11.666 -1.776 -18.452 1.00 60.66 77 ARG A CA 1
ATOM 592 C C . ARG A 1 77 ? 11.794 -1.862 -16.931 1.00 60.66 77 ARG A C 1
ATOM 594 O O . ARG A 1 77 ? 11.599 -2.947 -16.383 1.00 60.66 77 ARG A O 1
ATOM 601 N N . ILE A 1 78 ? 12.112 -0.760 -16.250 1.00 62.69 78 ILE A N 1
ATOM 602 C CA . ILE A 1 78 ? 12.538 -0.799 -14.854 1.00 62.69 78 ILE A CA 1
ATOM 603 C C . ILE A 1 78 ? 11.572 -0.023 -13.947 1.00 62.69 78 ILE A C 1
ATOM 605 O O . ILE A 1 78 ? 11.728 1.164 -13.686 1.00 62.69 78 ILE A O 1
ATOM 609 N N . THR A 1 79 ? 10.585 -0.717 -13.377 1.00 81.25 79 THR A N 1
ATOM 610 C CA . THR A 1 79 ? 9.544 -0.138 -12.500 1.00 81.25 79 THR A CA 1
ATOM 611 C C . THR A 1 79 ? 10.016 0.175 -11.065 1.00 81.25 79 THR A C 1
ATOM 613 O O . THR A 1 79 ? 9.209 0.171 -10.133 1.00 81.25 79 THR A O 1
ATOM 616 N N . TRP A 1 80 ? 11.313 0.455 -10.857 1.00 83.19 80 TRP A N 1
ATOM 617 C CA . TRP A 1 80 ? 11.892 0.757 -9.534 1.00 83.19 80 TRP A CA 1
ATOM 618 C C . TRP A 1 80 ? 11.153 1.859 -8.768 1.00 83.19 80 TRP A C 1
ATOM 620 O O . TRP A 1 80 ? 10.941 1.665 -7.571 1.00 83.19 80 TRP A O 1
ATOM 630 N N . PRO A 1 81 ? 10.713 2.971 -9.391 1.00 88.50 81 PRO A N 1
ATOM 631 C CA . PRO A 1 81 ? 9.988 4.010 -8.663 1.00 88.50 81 PRO A CA 1
ATOM 632 C C . PRO A 1 81 ? 8.679 3.500 -8.049 1.00 88.50 81 PRO A C 1
ATOM 634 O O . PRO A 1 81 ? 8.360 3.828 -6.908 1.00 88.50 81 PRO A O 1
ATOM 637 N N . LEU A 1 82 ? 7.947 2.628 -8.753 1.00 90.19 82 LEU A N 1
ATOM 638 C CA . LEU A 1 82 ? 6.721 2.035 -8.213 1.00 90.19 82 LEU A CA 1
ATOM 639 C C . LEU A 1 82 ? 7.031 0.975 -7.150 1.00 90.19 82 LEU A C 1
ATOM 641 O O . LEU A 1 82 ? 6.275 0.838 -6.190 1.00 90.19 82 LEU A O 1
ATOM 645 N N . VAL A 1 83 ? 8.145 0.246 -7.278 1.00 89.56 83 VAL A N 1
ATOM 646 C CA . VAL A 1 83 ? 8.622 -0.667 -6.224 1.00 89.56 83 VAL A CA 1
ATOM 647 C C . VAL A 1 83 ? 8.973 0.118 -4.956 1.00 89.56 83 VAL A C 1
ATOM 649 O O . VAL A 1 83 ? 8.585 -0.289 -3.862 1.00 89.56 83 VAL A O 1
ATOM 652 N N . LEU A 1 84 ? 9.638 1.269 -5.092 1.00 91.19 84 LEU A N 1
ATOM 653 C CA . LEU A 1 84 ? 9.949 2.166 -3.980 1.00 91.19 84 LEU A CA 1
ATOM 654 C C . LEU A 1 84 ? 8.673 2.737 -3.348 1.00 91.19 84 LEU A C 1
ATOM 656 O O . LEU A 1 84 ? 8.566 2.790 -2.125 1.00 91.19 84 LEU A O 1
ATOM 660 N N . LEU A 1 85 ? 7.678 3.094 -4.164 1.00 93.12 85 LEU A N 1
ATOM 661 C CA . LEU A 1 85 ? 6.370 3.544 -3.689 1.00 93.12 85 LEU A CA 1
ATOM 662 C C . LEU A 1 85 ? 5.630 2.440 -2.914 1.00 93.12 85 LEU A C 1
ATOM 664 O O . LEU A 1 85 ? 5.063 2.697 -1.853 1.00 93.12 85 LEU A O 1
ATOM 668 N N . ALA A 1 86 ? 5.669 1.196 -3.397 1.00 91.94 86 ALA A N 1
ATOM 669 C CA . ALA A 1 86 ? 5.105 0.058 -2.675 1.00 91.94 86 ALA A CA 1
ATOM 670 C C . ALA A 1 86 ? 5.838 -0.169 -1.343 1.00 91.94 86 ALA A C 1
ATOM 672 O O . ALA A 1 86 ? 5.198 -0.363 -0.311 1.00 91.94 86 ALA A O 1
ATOM 673 N N . PHE A 1 87 ? 7.171 -0.078 -1.345 1.00 91.75 87 PHE A N 1
ATOM 674 C CA . PHE A 1 87 ? 7.986 -0.181 -0.136 1.00 91.75 87 PHE A CA 1
ATOM 675 C C . PHE A 1 87 ? 7.671 0.927 0.878 1.00 91.75 87 PHE A C 1
ATOM 677 O O . PHE A 1 87 ? 7.542 0.646 2.068 1.00 91.75 87 PHE A O 1
ATOM 684 N N . PHE A 1 88 ? 7.450 2.161 0.420 1.00 93.31 88 PHE A N 1
ATOM 685 C CA . PHE A 1 88 ? 7.013 3.272 1.264 1.00 93.31 88 PHE A CA 1
ATOM 686 C C . PHE A 1 88 ? 5.699 2.961 1.997 1.00 93.31 88 PHE A C 1
ATOM 688 O O . PHE A 1 88 ? 5.611 3.164 3.207 1.00 93.31 88 PHE A O 1
ATOM 695 N N . PHE A 1 89 ? 4.695 2.404 1.310 1.00 93.00 89 PHE A N 1
ATOM 696 C CA . PHE A 1 89 ? 3.440 2.011 1.961 1.00 93.00 89 PHE A CA 1
ATOM 697 C C . PHE A 1 89 ? 3.615 0.859 2.958 1.00 93.00 89 PHE A C 1
ATOM 699 O O . PHE A 1 89 ? 2.952 0.849 3.994 1.00 93.00 89 PHE A O 1
ATOM 706 N N . ILE A 1 90 ? 4.529 -0.083 2.698 1.00 90.31 90 ILE A N 1
ATOM 707 C CA . ILE A 1 90 ? 4.881 -1.128 3.674 1.00 90.31 90 ILE A CA 1
ATOM 708 C C . ILE A 1 90 ? 5.472 -0.487 4.931 1.00 90.31 90 ILE A C 1
ATOM 710 O O . ILE A 1 90 ? 5.016 -0.778 6.035 1.00 90.31 90 ILE A O 1
ATOM 714 N N . LEU A 1 91 ? 6.437 0.424 4.774 1.00 90.38 91 LEU A N 1
ATOM 715 C CA . LEU A 1 91 ? 7.040 1.143 5.898 1.00 90.38 91 LEU A CA 1
ATOM 716 C C . LEU A 1 91 ? 6.018 1.973 6.675 1.00 90.38 91 LEU A C 1
ATOM 718 O O . LEU A 1 91 ? 6.100 2.025 7.897 1.00 90.38 91 LEU A O 1
ATOM 722 N N . LEU A 1 92 ? 5.040 2.573 5.993 1.00 88.88 92 LEU A N 1
ATOM 723 C CA . LEU A 1 92 ? 3.949 3.311 6.632 1.00 88.88 92 LEU A CA 1
ATOM 724 C C . LEU A 1 92 ? 3.067 2.403 7.504 1.00 88.88 92 LEU A C 1
ATOM 726 O O . LEU A 1 92 ? 2.493 2.854 8.488 1.00 88.88 92 LEU A O 1
ATOM 730 N N . LYS A 1 93 ? 2.957 1.117 7.159 1.00 84.25 93 LYS A N 1
ATOM 731 C CA . LYS A 1 93 ? 2.136 0.138 7.882 1.00 84.25 93 LYS A CA 1
ATOM 732 C C . LYS A 1 93 ? 2.843 -0.446 9.113 1.00 84.25 93 LYS A C 1
ATOM 734 O O . LYS A 1 93 ? 2.192 -0.704 10.122 1.00 84.25 93 LYS A O 1
ATOM 739 N N . LEU A 1 94 ? 4.164 -0.638 9.057 1.00 81.56 94 LEU A N 1
ATOM 740 C CA . LEU A 1 94 ? 4.947 -1.316 10.107 1.00 81.56 94 LEU A CA 1
ATOM 741 C C . LEU A 1 94 ? 4.851 -0.700 11.521 1.00 81.56 94 LEU A C 1
ATOM 743 O O . LEU A 1 94 ? 4.687 -1.460 12.475 1.00 81.56 94 LEU A O 1
ATOM 747 N N . PRO A 1 95 ? 4.922 0.629 11.714 1.00 79.94 95 PRO A N 1
ATOM 748 C CA . PRO A 1 95 ? 4.852 1.242 13.042 1.00 79.94 95 PRO A CA 1
ATOM 749 C C . PRO A 1 95 ? 3.413 1.424 13.565 1.00 79.94 95 PRO A C 1
ATOM 751 O O . PRO A 1 95 ? 3.219 2.160 14.528 1.00 79.94 95 PRO A O 1
ATOM 754 N N . GLY A 1 96 ? 2.418 0.738 12.982 1.00 70.69 96 GLY A N 1
ATOM 755 C CA . GLY A 1 96 ? 0.991 0.805 13.335 1.00 70.69 96 GLY A CA 1
ATOM 756 C C . GLY A 1 96 ? 0.666 0.980 14.832 1.00 70.69 96 GLY A C 1
ATOM 757 O O . GLY A 1 96 ? -0.061 1.913 15.171 1.00 70.69 96 GLY A O 1
ATOM 758 N N . PRO A 1 97 ? 1.223 0.152 15.741 1.00 75.12 97 PRO A N 1
ATOM 759 C CA . PRO A 1 97 ? 0.954 0.233 17.183 1.00 75.12 97 PRO A CA 1
ATOM 760 C C . PRO A 1 97 ? 1.571 1.448 17.888 1.00 75.12 97 PRO A C 1
ATOM 762 O O . PRO A 1 97 ? 1.097 1.851 18.946 1.00 75.12 97 PRO A O 1
ATOM 765 N N . TYR A 1 98 ? 2.640 2.015 17.326 1.00 82.12 98 TYR A N 1
ATOM 766 C CA . TYR A 1 98 ? 3.356 3.163 17.890 1.00 82.12 98 TYR A CA 1
ATOM 767 C C . TYR A 1 98 ? 2.758 4.499 17.451 1.00 82.12 98 TYR A C 1
ATOM 769 O O . TYR A 1 98 ? 3.174 5.555 17.930 1.00 82.12 98 TYR A O 1
ATOM 777 N N . TYR A 1 99 ? 1.792 4.476 16.532 1.00 84.38 99 TYR A N 1
ATOM 778 C CA . TYR A 1 99 ? 1.136 5.688 16.090 1.00 84.38 99 TYR A CA 1
ATOM 779 C C . TYR A 1 99 ? 0.185 6.256 17.149 1.00 84.38 99 TYR A C 1
ATOM 781 O O . TYR A 1 99 ? -0.450 5.510 17.897 1.00 84.38 99 TYR A O 1
ATOM 789 N N . PRO A 1 100 ? 0.006 7.591 17.173 1.00 87.44 100 PRO A N 1
ATOM 790 C CA . PRO A 1 100 ? -1.082 8.195 17.925 1.00 87.44 100 PRO A CA 1
ATOM 791 C C . PRO A 1 100 ? -2.430 7.583 17.517 1.00 87.44 100 PRO A C 1
ATOM 793 O O . PRO A 1 100 ? -2.625 7.189 16.368 1.00 87.44 100 PRO A O 1
ATOM 796 N N . SER A 1 101 ? -3.400 7.566 18.430 1.00 82.50 101 SER A N 1
ATOM 797 C CA . SER A 1 101 ? -4.673 6.842 18.265 1.00 82.50 101 SER A CA 1
ATOM 798 C C . SER A 1 101 ? -5.511 7.231 17.036 1.00 82.50 101 SER A C 1
ATOM 800 O O . SER A 1 101 ? -6.394 6.479 16.626 1.00 82.50 101 SER A O 1
ATOM 802 N N . TRP A 1 102 ? -5.304 8.416 16.458 1.00 83.44 102 TRP A N 1
ATOM 803 C CA . TRP A 1 102 ? -5.929 8.822 15.194 1.00 83.44 102 TRP A CA 1
ATOM 804 C C . TRP A 1 102 ? -5.181 8.239 13.986 1.00 83.44 102 TRP A C 1
ATOM 806 O O . TRP A 1 102 ? -5.799 7.736 13.054 1.00 83.44 102 TRP A O 1
ATOM 816 N N . ALA A 1 103 ? -3.849 8.252 14.033 1.00 86.44 103 ALA A N 1
ATOM 817 C CA . ALA A 1 103 ? -2.972 7.776 12.975 1.00 86.44 103 ALA A CA 1
ATOM 818 C C . ALA A 1 103 ? -3.006 6.246 12.887 1.00 86.44 103 ALA A C 1
ATOM 820 O O . ALA A 1 103 ? -3.112 5.717 11.786 1.00 86.44 103 ALA A O 1
ATOM 821 N N . ALA A 1 104 ? -3.051 5.546 14.023 1.00 87.25 104 ALA A N 1
ATOM 822 C CA . ALA A 1 104 ? -3.246 4.097 14.081 1.00 87.25 104 ALA A CA 1
ATOM 823 C C . ALA A 1 104 ? -4.585 3.645 13.462 1.00 87.25 104 ALA A C 1
ATOM 825 O O . ALA A 1 104 ? -4.682 2.539 12.945 1.00 87.25 104 ALA A O 1
ATOM 826 N N . ALA A 1 105 ? -5.611 4.504 13.476 1.00 85.81 105 ALA A N 1
ATOM 827 C CA . ALA A 1 105 ? -6.918 4.222 12.881 1.00 85.81 105 ALA A CA 1
ATOM 828 C C . ALA A 1 105 ? -7.027 4.633 11.401 1.00 85.81 105 ALA A C 1
ATOM 830 O O . ALA A 1 105 ? -7.959 4.212 10.729 1.00 85.81 105 ALA A O 1
ATOM 831 N N . PHE A 1 106 ? -6.119 5.470 10.886 1.00 89.19 106 PHE A N 1
ATOM 832 C CA . PHE A 1 106 ? -6.219 6.060 9.544 1.00 89.19 106 PHE A CA 1
ATOM 833 C C . PHE A 1 106 ? -5.085 5.628 8.606 1.00 89.19 106 PHE A C 1
ATOM 835 O O . PHE A 1 106 ? -5.342 5.178 7.489 1.00 89.19 106 PHE A O 1
ATOM 842 N N . LEU A 1 107 ? -3.830 5.734 9.056 1.00 91.88 107 LEU A N 1
ATOM 843 C CA . LEU A 1 107 ? -2.645 5.431 8.247 1.00 91.88 107 LEU A CA 1
ATOM 844 C C . LEU A 1 107 ? -2.621 3.995 7.717 1.00 91.88 107 LEU A C 1
ATOM 846 O O . LEU A 1 107 ? -2.240 3.832 6.557 1.00 91.88 107 LEU A O 1
ATOM 850 N N . PRO A 1 108 ? -3.058 2.963 8.463 1.00 92.06 108 PRO A N 1
ATOM 851 C CA . PRO A 1 108 ? -3.066 1.617 7.910 1.00 92.06 108 PRO A CA 1
ATOM 852 C C . PRO A 1 108 ? -4.030 1.456 6.730 1.00 92.06 108 PRO A C 1
ATOM 854 O O . PRO A 1 108 ? -3.696 0.775 5.763 1.00 92.06 108 PRO A O 1
ATOM 857 N N . HIS A 1 109 ? -5.176 2.149 6.724 1.00 92.94 109 HIS A N 1
ATOM 858 C CA . HIS A 1 109 ? -6.108 2.131 5.583 1.00 92.94 109 HIS A CA 1
ATOM 859 C C . HIS A 1 109 ? -5.546 2.876 4.371 1.00 92.94 109 HIS A C 1
ATOM 861 O O . HIS A 1 109 ? -5.691 2.399 3.244 1.00 92.94 109 HIS A O 1
ATOM 867 N N . VAL A 1 110 ? -4.839 3.991 4.600 1.00 94.50 110 VAL A N 1
ATOM 868 C CA . VAL A 1 110 ? -4.072 4.698 3.556 1.00 94.50 110 VAL A CA 1
ATOM 869 C C . VAL A 1 110 ? -3.006 3.779 2.965 1.00 94.50 110 VAL A C 1
ATOM 871 O O . VAL A 1 110 ? -2.912 3.649 1.745 1.00 94.50 110 VAL A O 1
ATOM 874 N N . ALA A 1 111 ? -2.234 3.106 3.819 1.00 94.06 111 ALA A N 1
ATOM 875 C CA . ALA A 1 111 ? -1.190 2.181 3.406 1.00 94.06 111 ALA A CA 1
ATOM 876 C C . ALA A 1 111 ? -1.756 0.995 2.617 1.00 94.06 111 ALA A C 1
ATOM 878 O O . ALA A 1 111 ? -1.245 0.677 1.547 1.00 94.06 111 ALA A O 1
ATOM 879 N N . ASN A 1 112 ? -2.843 0.380 3.091 1.00 93.88 112 ASN A N 1
ATOM 880 C CA . ASN A 1 112 ? -3.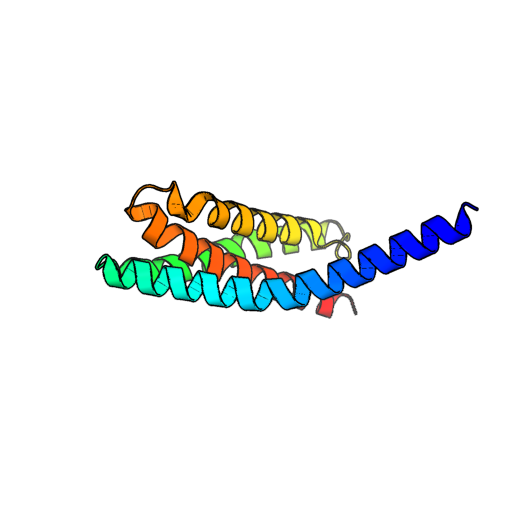467 -0.769 2.436 1.00 93.88 112 ASN A CA 1
ATOM 881 C C . ASN A 1 112 ? -3.992 -0.414 1.041 1.00 93.88 112 ASN A C 1
ATOM 883 O O . ASN A 1 112 ? -3.686 -1.107 0.068 1.00 93.88 112 ASN A O 1
ATOM 887 N N . ALA A 1 113 ? -4.757 0.676 0.930 1.00 94.75 113 ALA A N 1
ATOM 888 C CA . ALA A 1 113 ? -5.317 1.111 -0.346 1.00 94.75 113 ALA A CA 1
ATOM 889 C C . ALA A 1 113 ? -4.232 1.595 -1.317 1.00 94.75 113 ALA A C 1
ATOM 891 O O . ALA A 1 113 ? -4.269 1.261 -2.505 1.00 94.75 113 ALA A O 1
ATOM 892 N N . GLY A 1 114 ? -3.241 2.335 -0.812 1.00 94.88 114 GLY A N 1
ATOM 893 C CA . GLY A 1 114 ? -2.106 2.804 -1.599 1.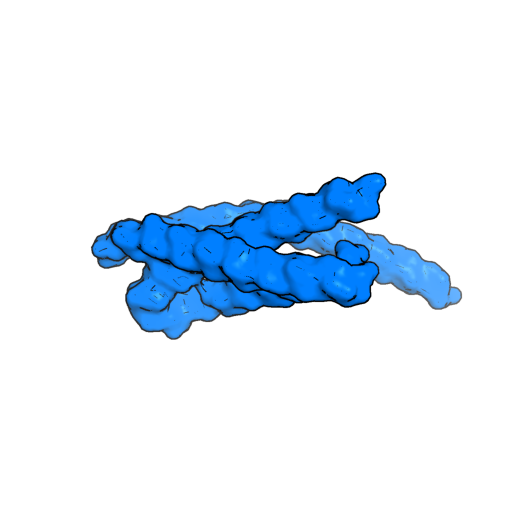00 94.88 114 GLY A CA 1
ATOM 894 C C . GLY A 1 114 ? -1.229 1.664 -2.111 1.00 94.88 114 GLY A C 1
ATOM 895 O O . GLY A 1 114 ? -0.873 1.637 -3.291 1.00 94.88 114 GLY A O 1
ATOM 896 N N . LEU A 1 115 ? -0.940 0.668 -1.272 1.00 94.00 115 LEU A N 1
ATOM 897 C CA . LEU A 1 115 ? -0.175 -0.513 -1.666 1.00 94.00 115 LEU A CA 1
ATOM 898 C C . LEU A 1 115 ? -0.913 -1.327 -2.729 1.00 94.00 115 LEU A C 1
ATOM 900 O O . LEU A 1 115 ? -0.328 -1.655 -3.761 1.00 94.00 115 LEU A O 1
ATOM 904 N N . LEU A 1 116 ? -2.209 -1.586 -2.524 1.00 93.50 116 LEU A N 1
ATOM 905 C CA . LEU A 1 116 ? -3.038 -2.305 -3.490 1.00 93.50 116 LEU A CA 1
ATOM 906 C C . LEU A 1 116 ? -3.034 -1.604 -4.856 1.00 93.50 116 LEU A C 1
ATOM 908 O O . LEU A 1 116 ? -2.801 -2.242 -5.884 1.00 93.50 116 LEU A O 1
ATOM 912 N N . LYS A 1 117 ? -3.242 -0.280 -4.878 1.00 94.56 117 LYS A N 1
ATOM 913 C CA . LYS A 1 117 ? -3.229 0.493 -6.124 1.00 94.56 117 LYS A CA 1
ATOM 914 C C . LYS A 1 117 ? -1.849 0.494 -6.789 1.00 94.56 117 LYS A C 1
ATOM 916 O O . LYS A 1 117 ? -1.773 0.340 -8.006 1.00 94.56 117 LYS A O 1
ATOM 921 N N . THR A 1 118 ? -0.773 0.576 -6.012 1.00 93.00 118 THR A N 1
ATOM 922 C CA . THR A 1 118 ? 0.600 0.543 -6.539 1.00 93.00 118 THR A CA 1
ATOM 923 C C . THR A 1 118 ? 0.921 -0.807 -7.181 1.00 93.00 118 THR A C 1
ATOM 925 O O . THR A 1 118 ? 1.475 -0.847 -8.275 1.00 93.00 118 THR A O 1
ATOM 928 N N . VAL A 1 119 ? 0.502 -1.920 -6.567 1.00 90.88 119 VAL A N 1
ATOM 929 C CA . VAL A 1 119 ? 0.654 -3.265 -7.152 1.00 90.88 119 VAL A CA 1
ATOM 930 C C . VAL A 1 119 ? -0.082 -3.376 -8.489 1.00 90.88 119 VAL A C 1
ATOM 932 O O . VAL A 1 119 ? 0.464 -3.931 -9.443 1.00 90.88 119 VAL A O 1
ATOM 935 N N . PHE A 1 120 ? -1.291 -2.814 -8.593 1.00 91.50 120 PHE A N 1
ATOM 936 C CA . PHE A 1 120 ? -2.006 -2.761 -9.869 1.00 91.50 120 PHE A CA 1
ATOM 937 C C . PHE A 1 120 ? -1.266 -1.929 -10.919 1.00 91.50 120 PHE A C 1
ATOM 939 O O . PHE A 1 120 ? -1.144 -2.384 -12.050 1.00 91.50 120 PHE A O 1
ATOM 946 N N . LEU A 1 121 ? -0.712 -0.770 -10.552 1.00 90.44 121 LEU A N 1
ATOM 947 C CA . LEU A 1 121 ? 0.081 0.050 -11.475 1.00 90.44 121 LEU A CA 1
ATOM 948 C C . LEU A 1 121 ? 1.336 -0.684 -11.972 1.00 90.44 121 LEU A C 1
ATOM 950 O O . LEU A 1 121 ? 1.630 -0.639 -13.163 1.00 90.44 121 LEU A O 1
ATOM 954 N N . ILE A 1 122 ? 2.035 -1.415 -11.096 1.00 88.88 122 ILE A N 1
ATOM 955 C CA . ILE A 1 122 ? 3.186 -2.249 -11.485 1.00 88.88 122 ILE A CA 1
ATOM 956 C C . ILE A 1 122 ? 2.743 -3.319 -12.483 1.00 88.88 122 ILE A C 1
ATOM 958 O O . ILE A 1 122 ? 3.356 -3.485 -13.535 1.00 88.88 122 ILE A O 1
ATOM 962 N N . ARG A 1 123 ? 1.661 -4.039 -12.171 1.00 87.44 123 ARG A N 1
ATOM 963 C CA . ARG A 1 123 ? 1.114 -5.079 -13.049 1.00 87.44 123 ARG A CA 1
ATOM 964 C C . ARG A 1 123 ? 0.729 -4.522 -14.421 1.00 87.44 123 ARG A C 1
ATOM 966 O O . ARG A 1 123 ? 1.000 -5.166 -15.429 1.00 87.44 123 ARG A O 1
ATOM 973 N N . ASP A 1 124 ? 0.074 -3.367 -14.450 1.00 86.38 124 ASP A N 1
ATOM 974 C CA . ASP A 1 124 ? -0.428 -2.761 -15.682 1.00 86.38 124 ASP A CA 1
ATOM 975 C C . ASP A 1 124 ? 0.732 -2.199 -16.529 1.00 86.38 124 ASP A C 1
ATOM 977 O O . ASP A 1 124 ? 0.749 -2.402 -17.739 1.00 86.38 124 ASP A O 1
ATOM 981 N N . SER A 1 125 ? 1.761 -1.616 -15.900 1.00 79.69 125 SER A N 1
ATOM 982 C CA . SER A 1 125 ? 3.001 -1.183 -16.567 1.00 79.69 125 SER A CA 1
ATOM 983 C C . SER A 1 125 ? 3.728 -2.340 -17.269 1.00 79.69 125 SER A C 1
ATOM 985 O O . SER A 1 125 ? 4.162 -2.194 -18.408 1.00 79.69 125 SER A O 1
ATOM 987 N N . GLN A 1 126 ? 3.792 -3.517 -16.639 1.00 74.88 126 GLN A N 1
ATOM 988 C CA . GLN A 1 126 ? 4.439 -4.711 -17.202 1.00 74.88 126 GLN A CA 1
ATOM 989 C C . GLN A 1 126 ? 3.667 -5.343 -18.375 1.00 74.88 126 GLN A C 1
ATOM 991 O O . GLN A 1 126 ? 4.232 -6.144 -19.112 1.00 74.88 126 GLN A O 1
ATOM 996 N N . ARG A 1 127 ? 2.380 -5.014 -18.559 1.00 69.88 127 ARG A N 1
ATOM 997 C CA . ARG A 1 127 ? 1.599 -5.479 -19.720 1.00 69.88 127 ARG A CA 1
ATOM 998 C C . ARG A 1 127 ? 1.815 -4.639 -20.975 1.00 69.88 127 ARG A C 1
ATOM 1000 O O . ARG A 1 127 ? 1.526 -5.134 -22.053 1.00 69.88 127 ARG A O 1
ATOM 1007 N N . ILE A 1 128 ? 2.248 -3.387 -20.838 1.00 63.25 128 ILE A N 1
ATOM 1008 C CA . ILE A 1 128 ? 2.389 -2.442 -21.960 1.00 63.25 128 ILE A CA 1
ATOM 1009 C C . ILE A 1 128 ? 3.748 -2.614 -22.666 1.00 63.25 128 ILE A C 1
ATOM 1011 O O . ILE A 1 128 ? 3.908 -2.216 -23.814 1.00 63.25 128 ILE A O 1
ATOM 1015 N N . SER A 1 129 ? 4.728 -3.225 -21.997 1.00 53.62 129 SER A N 1
ATOM 1016 C CA . SER A 1 129 ? 6.080 -3.476 -22.513 1.00 53.62 129 SER A CA 1
ATOM 1017 C C . SER A 1 129 ? 6.255 -4.820 -23.247 1.00 53.62 129 SER A C 1
ATOM 1019 O O . SER A 1 129 ? 7.393 -5.181 -23.562 1.00 53.62 129 SER A O 1
ATOM 1021 N N . VAL A 1 130 ? 5.158 -5.544 -23.519 1.00 46.97 130 VAL A N 1
ATOM 1022 C CA . VAL A 1 130 ? 5.085 -6.802 -24.297 1.00 46.97 130 VAL A CA 1
ATOM 1023 C C . VAL A 1 130 ? 4.315 -6.549 -25.584 1.00 46.97 130 VAL A C 1
ATOM 1025 O O . VAL A 1 130 ? 4.782 -7.035 -26.636 1.00 46.97 130 VAL A O 1
#

Secondary structure (DSSP, 8-state):
-HHHHHHHHHHHHHHHHHHHHHHHHHHHHHHHHHHHHHHHHTT-TTHHHHHHHHHHHHHHHHHHHHHHHHHHTT-TT--HHHHHHHHHHHHHHTTGGGS-TTHHHHHHHHHHHHHHHHHHHHHHHHHHT-